Protein AF-A0A809YP85-F1 (afdb_monomer)

Organism: NCBI:txid1355477

Foldseek 3Di:
DQPWAAQPVGDTARDPDPPDRHRDPVSVVVPDDDDPPPPPPPPPQDPLPVVVLVLLVVDWWFADPVGFTDRVPRTHGPSSLVVCVVVVQWDDDPRTIHGPPVPDD

Sequence (105 aa):
MANLRACGCGAAFLPHRRSQKFCSRRCAALARPPRPSRPRCRRAEGQPNPFVLRLLDIQPLERRARGGWRFGTRRISDGVADRLIASGRAEIRGSKLHSRQTEAT

Solvent-accessible surface area (backbone atoms only — not comparable to full-atom values): 6639 Å² total; per-residue (Å²): 133,84,76,63,41,74,21,99,85,75,48,75,32,77,64,93,45,97,85,58,67,48,82,41,74,64,56,48,54,70,68,47,72,77,73,77,79,65,69,81,68,69,71,75,76,68,75,81,54,68,65,60,57,59,43,27,75,75,47,58,29,38,60,43,97,87,60,42,36,22,54,90,90,46,80,39,57,53,74,58,54,52,47,34,40,74,70,62,47,27,45,77,58,89,66,30,36,34,48,57,66,87,80,67,132

pLDDT: mean 77.39, std 13.43, range [36.38, 91.62]

Radius of gyration: 28.92 Å; Cα contacts (8 Å, |Δi|>4): 117; chains: 1; bounding box: 50×23×85 Å

Mean predicted aligned error: 15.14 Å

Secondary structure (DSSP, 8-state):
----EE-TTS-EE--SSTT---SSHHHHHHTSPPPP-------------HHHHHHHHHSPEEEPTTSSEEETTEEE-HHHHHHHHHTTSEEEETTEEEES-----

Structure (mmCIF, N/CA/C/O backbone):
data_AF-A0A809YP85-F1
#
_entry.id   AF-A0A809YP85-F1
#
loop_
_atom_site.group_PDB
_atom_site.id
_atom_site.type_symbol
_atom_site.label_atom_id
_atom_site.label_alt_id
_atom_site.label_comp_id
_atom_site.label_asym_id
_atom_site.label_entity_id
_atom_site.label_seq_id
_atom_site.pdbx_PDB_ins_code
_atom_site.Cartn_x
_atom_site.Cartn_y
_atom_site.Cartn_z
_atom_site.occupancy
_atom_site.B_iso_or_equiv
_atom_site.auth_seq_id
_atom_site.auth_comp_id
_atom_site.auth_asym_id
_atom_site.auth_atom_id
_atom_site.pdbx_PDB_model_num
ATOM 1 N N . MET A 1 1 ? 30.496 11.918 -51.883 1.00 64.44 1 MET A N 1
ATOM 2 C CA . MET A 1 1 ? 30.435 10.597 -51.216 1.00 64.44 1 MET A CA 1
ATOM 3 C C . MET A 1 1 ? 29.143 10.530 -50.417 1.00 64.44 1 MET A C 1
ATOM 5 O O . MET A 1 1 ? 28.896 11.421 -49.613 1.00 64.44 1 MET A O 1
ATOM 9 N N . ALA A 1 2 ? 28.271 9.563 -50.696 1.00 71.38 2 ALA A N 1
ATOM 10 C CA . ALA A 1 2 ? 27.000 9.433 -49.988 1.00 71.38 2 ALA A CA 1
ATOM 11 C C . ALA A 1 2 ? 27.237 8.868 -48.575 1.00 71.38 2 ALA A C 1
ATOM 13 O O . ALA A 1 2 ? 27.834 7.804 -48.430 1.00 71.38 2 ALA A O 1
ATOM 14 N N . ASN A 1 3 ? 26.778 9.572 -47.534 1.00 82.94 3 ASN A N 1
ATOM 15 C CA . ASN A 1 3 ? 26.933 9.152 -46.135 1.00 82.94 3 ASN A CA 1
ATOM 16 C C . ASN A 1 3 ? 25.894 8.084 -45.768 1.00 82.94 3 ASN A C 1
ATOM 18 O O . ASN A 1 3 ? 24.895 8.367 -45.100 1.00 82.94 3 ASN A O 1
ATOM 22 N N . LEU A 1 4 ? 26.119 6.858 -46.237 1.00 85.38 4 LEU A N 1
ATOM 23 C CA . LEU A 1 4 ? 25.304 5.703 -45.879 1.00 85.38 4 LEU A CA 1
ATOM 24 C C . LEU A 1 4 ? 25.566 5.289 -44.425 1.00 85.38 4 LEU A C 1
ATOM 26 O O . LEU A 1 4 ? 26.698 5.312 -43.947 1.00 85.38 4 LEU A O 1
ATOM 30 N N . ARG A 1 5 ? 24.506 4.896 -43.713 1.00 85.56 5 ARG A N 1
ATOM 31 C CA . ARG A 1 5 ? 24.576 4.333 -42.359 1.00 85.56 5 ARG A CA 1
ATOM 32 C C . ARG A 1 5 ? 24.125 2.885 -42.354 1.00 85.56 5 ARG A C 1
ATOM 34 O O . ARG A 1 5 ? 23.162 2.540 -43.030 1.00 85.56 5 ARG A O 1
ATOM 41 N N . ALA A 1 6 ? 24.769 2.068 -41.530 1.00 89.50 6 ALA A N 1
ATOM 42 C CA . ALA A 1 6 ? 24.316 0.711 -41.268 1.00 89.50 6 ALA A CA 1
ATOM 43 C C . ALA A 1 6 ? 23.153 0.717 -40.267 1.00 89.50 6 ALA A C 1
ATOM 45 O O . ALA A 1 6 ? 23.189 1.404 -39.243 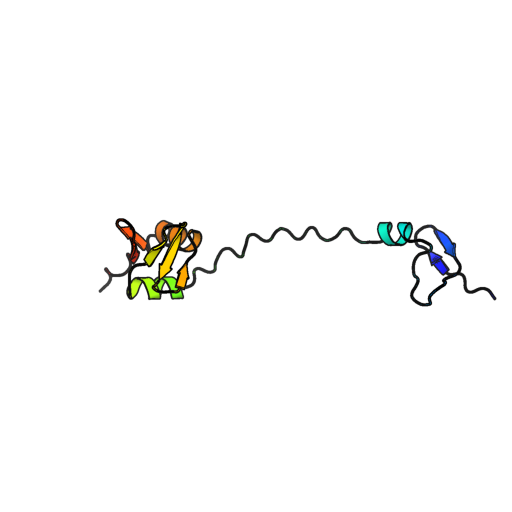1.00 89.50 6 ALA A O 1
ATOM 46 N N . CYS A 1 7 ? 22.114 -0.058 -40.558 1.00 89.75 7 CYS A N 1
ATOM 47 C CA . CYS A 1 7 ? 21.071 -0.402 -39.603 1.00 89.75 7 CYS A CA 1
ATOM 48 C C . CYS A 1 7 ? 21.334 -1.806 -39.041 1.00 89.75 7 CYS A C 1
ATOM 50 O O . CYS A 1 7 ? 21.845 -2.666 -39.750 1.00 89.75 7 CYS A O 1
ATOM 52 N N . GLY A 1 8 ? 20.915 -2.080 -37.800 1.00 83.06 8 GLY A N 1
ATOM 53 C CA . GLY A 1 8 ? 21.049 -3.406 -37.175 1.00 83.06 8 GLY A CA 1
ATOM 54 C C . GLY A 1 8 ? 20.313 -4.553 -37.889 1.00 83.06 8 GLY A C 1
ATOM 55 O O . GLY A 1 8 ? 20.440 -5.694 -37.474 1.00 83.06 8 GLY A O 1
ATOM 56 N N . CYS A 1 9 ? 19.555 -4.272 -38.955 1.00 84.00 9 CYS A N 1
ATOM 57 C CA . CYS A 1 9 ? 18.993 -5.281 -39.856 1.00 84.00 9 CYS A CA 1
ATOM 58 C C . CYS A 1 9 ? 19.920 -5.672 -41.026 1.00 84.00 9 CYS A C 1
ATOM 60 O O . CYS A 1 9 ? 19.504 -6.454 -41.872 1.00 84.00 9 CYS A O 1
ATOM 62 N N . GLY A 1 10 ? 21.129 -5.105 -41.119 1.00 86.06 10 GLY A N 1
ATOM 63 C CA . GLY A 1 10 ? 22.098 -5.365 -42.194 1.00 86.06 10 GLY A CA 1
ATOM 64 C C . GLY A 1 10 ? 22.002 -4.416 -43.396 1.00 86.06 10 GLY A C 1
ATOM 65 O O . GLY A 1 10 ? 22.900 -4.393 -44.231 1.00 86.06 10 GLY A O 1
ATOM 66 N N . ALA A 1 11 ? 20.958 -3.587 -43.481 1.00 88.38 11 ALA A N 1
ATOM 67 C CA . ALA A 1 11 ? 20.804 -2.628 -44.574 1.00 88.38 11 ALA A CA 1
ATOM 68 C C . ALA A 1 11 ? 21.684 -1.378 -44.391 1.00 88.38 11 ALA A C 1
ATOM 70 O O . ALA A 1 11 ? 21.721 -0.788 -43.304 1.00 88.38 11 ALA A O 1
ATOM 71 N N . ALA A 1 12 ? 22.301 -0.917 -45.482 1.00 90.94 12 ALA A N 1
ATOM 72 C CA . ALA A 1 12 ? 22.853 0.430 -45.594 1.00 90.94 12 ALA A CA 1
ATOM 73 C C . ALA A 1 12 ? 21.754 1.397 -46.069 1.00 90.94 12 ALA A C 1
ATOM 75 O O . ALA A 1 12 ? 21.057 1.114 -47.040 1.00 90.94 12 ALA A O 1
ATOM 76 N N . PHE A 1 13 ? 21.568 2.527 -45.386 1.00 90.38 13 PHE A N 1
ATOM 77 C CA . PHE A 1 13 ? 20.511 3.491 -45.707 1.00 90.38 13 PHE A CA 1
ATOM 78 C C . PHE A 1 13 ? 21.009 4.937 -45.658 1.00 90.38 13 PHE A C 1
ATOM 80 O O . PHE A 1 13 ? 21.947 5.261 -44.928 1.00 90.38 13 PHE A O 1
ATOM 87 N N . LEU A 1 14 ? 20.350 5.820 -46.412 1.00 90.56 14 LEU A N 1
ATOM 88 C CA . LEU A 1 14 ? 20.581 7.264 -46.361 1.00 90.56 14 LEU A CA 1
ATOM 89 C C . LEU A 1 14 ? 19.755 7.883 -45.222 1.00 90.56 14 LEU A C 1
ATOM 91 O O . LEU A 1 14 ? 18.525 7.826 -45.265 1.00 90.56 14 LEU A O 1
ATOM 95 N N . PRO A 1 15 ? 20.383 8.45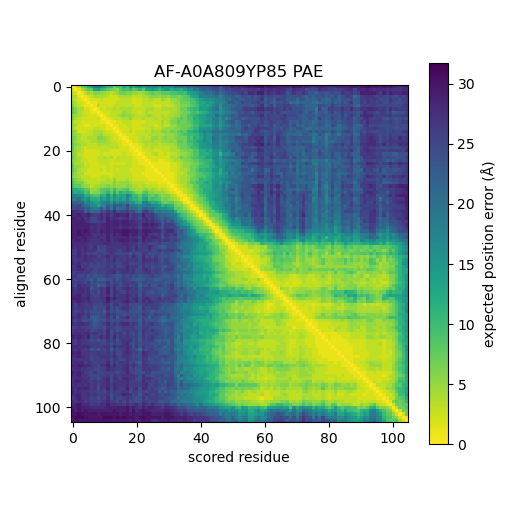8 -44.183 1.00 84.94 15 PRO A N 1
ATOM 96 C CA . PRO A 1 15 ? 19.645 9.075 -43.092 1.00 84.94 15 PRO A CA 1
ATOM 97 C C . PRO A 1 15 ? 19.058 10.428 -43.514 1.00 84.94 15 PRO A C 1
ATOM 99 O O . PRO A 1 15 ? 19.780 11.310 -43.970 1.00 84.94 15 PRO A O 1
ATOM 102 N N . HIS A 1 16 ? 17.766 10.641 -43.260 1.00 87.50 16 HIS A N 1
ATOM 103 C CA . HIS A 1 16 ? 17.129 11.955 -43.440 1.00 87.50 16 HIS A CA 1
ATOM 104 C C . HIS A 1 16 ? 17.369 12.894 -42.247 1.00 87.50 16 HIS A C 1
ATOM 106 O O . HIS A 1 16 ? 17.193 14.104 -42.353 1.00 87.50 16 HIS A O 1
ATOM 112 N N . ARG A 1 17 ? 17.757 12.350 -41.084 1.00 84.19 17 ARG A N 1
ATOM 113 C CA . ARG A 1 17 ? 18.127 13.119 -39.882 1.00 84.19 17 ARG A CA 1
ATOM 114 C C . ARG A 1 17 ? 19.442 12.609 -39.307 1.00 84.19 17 ARG A C 1
ATOM 116 O O . ARG A 1 17 ? 19.651 11.402 -39.217 1.00 84.19 17 ARG A O 1
ATOM 123 N N . ARG A 1 18 ? 20.285 13.511 -38.794 1.00 83.12 18 ARG A N 1
ATOM 124 C CA . ARG A 1 18 ? 21.584 13.162 -38.176 1.00 83.12 18 ARG A CA 1
ATOM 125 C C . ARG A 1 18 ? 21.454 12.191 -36.991 1.00 83.12 18 ARG A C 1
ATOM 127 O O . ARG A 1 18 ? 22.357 11.393 -36.745 1.00 83.12 18 ARG A O 1
ATOM 134 N N . SER A 1 19 ? 20.326 12.224 -36.280 1.00 85.75 19 SER A N 1
ATOM 135 C CA . SER A 1 19 ? 20.011 11.331 -35.156 1.00 85.75 19 SER A CA 1
ATOM 136 C C . SER A 1 19 ? 19.398 9.987 -35.570 1.00 85.75 19 SER A C 1
ATOM 138 O O . SER A 1 19 ? 19.164 9.137 -34.711 1.00 85.75 19 SER A O 1
ATOM 140 N N . GLN A 1 20 ? 19.135 9.761 -36.862 1.00 86.12 20 GLN A N 1
ATOM 141 C CA . GLN A 1 20 ? 18.517 8.527 -37.336 1.00 86.12 20 GLN A CA 1
ATOM 142 C C . GLN A 1 20 ? 19.505 7.357 -37.229 1.00 86.12 20 GLN A C 1
ATOM 144 O O . GLN A 1 20 ? 20.551 7.344 -37.881 1.00 86.12 20 GLN A O 1
ATOM 149 N N . LYS A 1 21 ? 19.157 6.380 -36.385 1.00 88.06 21 LYS A N 1
ATOM 150 C CA . LYS A 1 21 ? 19.938 5.151 -36.150 1.00 88.06 21 LYS A CA 1
ATOM 151 C C . LYS A 1 21 ? 19.401 3.934 -36.910 1.00 88.06 21 LYS A C 1
ATOM 153 O O . LYS A 1 21 ? 20.101 2.940 -37.049 1.00 88.06 21 LYS A O 1
ATOM 158 N N . PHE A 1 22 ? 18.160 4.003 -37.390 1.00 91.62 22 PHE A N 1
ATOM 159 C CA . PHE A 1 22 ? 17.472 2.877 -38.017 1.00 91.62 22 PHE A CA 1
ATOM 160 C C . PHE A 1 22 ? 16.910 3.270 -39.381 1.00 91.62 22 PHE A C 1
ATOM 162 O O . PHE A 1 22 ? 16.389 4.378 -39.538 1.00 91.62 22 PHE A O 1
ATOM 169 N N . CYS A 1 23 ? 16.967 2.341 -40.337 1.00 90.94 23 CYS A N 1
ATOM 170 C CA . CYS A 1 23 ? 16.461 2.556 -41.692 1.00 90.94 23 CYS A CA 1
ATOM 171 C C . CYS A 1 23 ? 14.932 2.708 -41.733 1.00 90.94 23 CYS A C 1
ATOM 173 O O . CYS A 1 23 ? 14.405 3.397 -42.598 1.00 90.94 23 CYS A O 1
ATOM 175 N N . SER A 1 24 ? 14.208 2.117 -40.775 1.00 87.94 24 SER A N 1
ATOM 176 C CA . SER A 1 24 ? 12.744 2.147 -40.719 1.00 87.94 24 SER A CA 1
ATOM 177 C C . SER A 1 24 ? 12.207 2.192 -39.285 1.00 87.94 24 SER A C 1
ATOM 179 O O . SER A 1 24 ? 12.894 1.839 -38.320 1.00 87.94 24 SER A O 1
ATOM 181 N N . ARG A 1 25 ? 10.925 2.565 -39.141 1.00 87.12 25 ARG A N 1
ATOM 182 C CA . ARG A 1 25 ? 10.198 2.477 -37.860 1.00 87.12 25 ARG A CA 1
ATOM 183 C C . ARG 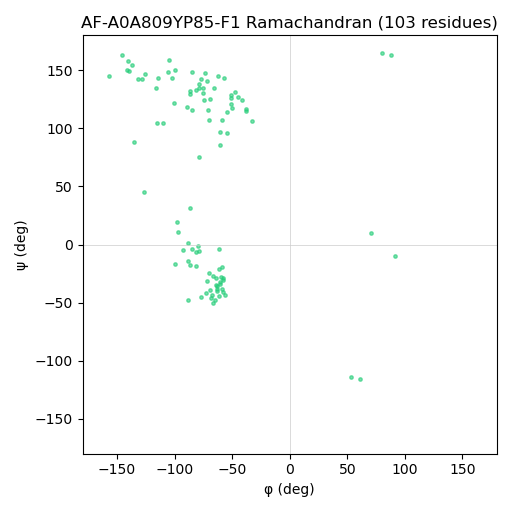A 1 25 ? 10.125 1.041 -37.331 1.00 87.12 25 ARG A C 1
ATOM 185 O O . ARG A 1 25 ? 10.149 0.849 -36.120 1.00 87.12 25 ARG A O 1
ATOM 192 N N . ARG A 1 26 ? 10.071 0.043 -38.221 1.00 88.94 26 ARG A N 1
ATOM 193 C CA . ARG A 1 26 ? 10.020 -1.379 -37.853 1.00 88.94 26 ARG A CA 1
ATOM 194 C C . ARG A 1 26 ? 11.340 -1.839 -37.238 1.00 88.94 26 ARG A C 1
ATOM 196 O O . ARG A 1 26 ? 11.324 -2.427 -36.165 1.00 88.94 26 ARG A O 1
ATOM 203 N N . CYS A 1 27 ? 12.474 -1.484 -37.842 1.00 89.12 27 CYS A N 1
ATOM 204 C CA . CYS A 1 27 ? 13.794 -1.766 -37.268 1.00 89.12 27 CYS A CA 1
ATOM 205 C C . CYS A 1 27 ? 14.000 -1.038 -35.934 1.00 89.12 27 CYS A C 1
ATOM 207 O O . CYS A 1 27 ? 14.529 -1.621 -34.994 1.00 89.12 27 CYS A O 1
ATOM 209 N N . ALA A 1 28 ? 13.511 0.201 -35.816 1.00 88.19 28 ALA A N 1
ATOM 210 C CA . ALA A 1 28 ? 13.525 0.917 -34.545 1.00 88.19 28 ALA A CA 1
ATOM 211 C C . ALA A 1 28 ? 12.674 0.223 -33.468 1.00 88.19 28 ALA A C 1
ATOM 213 O O . ALA A 1 28 ? 13.044 0.264 -32.303 1.00 88.19 28 ALA A O 1
ATOM 214 N N . ALA A 1 29 ? 11.547 -0.398 -33.835 1.00 87.00 29 ALA A N 1
ATOM 215 C CA . ALA A 1 29 ? 10.695 -1.137 -32.906 1.00 87.00 29 ALA A CA 1
ATOM 216 C C . ALA A 1 29 ? 11.317 -2.471 -32.475 1.00 87.00 29 ALA A C 1
ATOM 218 O O . ALA A 1 29 ? 11.278 -2.780 -31.291 1.00 87.00 29 ALA A O 1
ATOM 219 N N . LEU A 1 30 ? 11.928 -3.216 -33.402 1.00 86.75 30 LEU A N 1
ATOM 220 C CA . LEU A 1 30 ? 12.637 -4.466 -33.097 1.00 86.75 30 LEU A CA 1
ATOM 221 C C . LEU A 1 30 ? 13.856 -4.236 -32.199 1.00 86.75 30 LEU A C 1
ATOM 223 O O . LEU A 1 30 ? 14.150 -5.051 -31.336 1.00 86.75 30 LEU A O 1
ATOM 227 N N . ALA A 1 31 ? 14.537 -3.103 -32.370 1.00 85.25 31 ALA A N 1
ATOM 228 C CA . ALA A 1 31 ? 15.655 -2.713 -31.521 1.00 85.25 31 ALA A CA 1
ATOM 229 C C . ALA A 1 31 ? 15.225 -2.132 -30.163 1.00 85.25 31 ALA A C 1
ATOM 231 O O . ALA A 1 31 ? 16.088 -1.821 -29.340 1.00 85.25 31 ALA A O 1
ATOM 232 N N . ARG A 1 32 ? 13.920 -1.928 -29.907 1.00 81.06 32 ARG A N 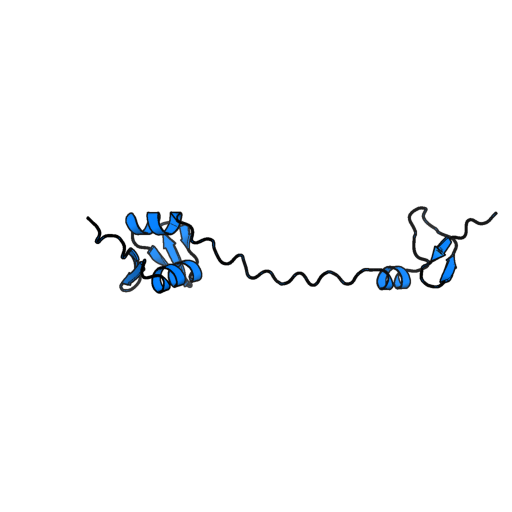1
ATOM 233 C CA . ARG A 1 32 ? 13.480 -1.503 -28.574 1.00 81.06 32 ARG A CA 1
ATOM 234 C C . ARG A 1 32 ? 13.707 -2.670 -27.619 1.00 81.06 32 ARG A C 1
ATOM 236 O O . ARG A 1 32 ? 13.157 -3.742 -27.868 1.00 81.06 32 ARG A O 1
ATOM 243 N N . PRO A 1 33 ? 14.442 -2.469 -26.513 1.00 77.38 33 PRO A N 1
ATOM 244 C CA . PRO A 1 33 ? 14.485 -3.485 -25.479 1.00 77.38 33 PRO A CA 1
ATOM 245 C C . PRO A 1 33 ? 13.045 -3.762 -25.024 1.00 77.38 33 PRO A C 1
ATOM 247 O O . PRO A 1 33 ? 12.239 -2.815 -24.970 1.00 77.38 33 PRO A O 1
ATOM 250 N N . PRO A 1 34 ? 12.694 -5.024 -24.704 1.00 74.75 34 PRO A N 1
ATOM 251 C CA . PRO A 1 34 ? 11.436 -5.289 -24.030 1.00 74.75 34 PRO A CA 1
ATOM 252 C C . PRO A 1 34 ? 11.396 -4.357 -22.827 1.00 74.75 34 PRO A C 1
ATOM 254 O O . PRO A 1 34 ? 12.377 -4.250 -22.083 1.00 74.75 34 PRO A O 1
ATOM 257 N N . ARG A 1 35 ? 10.299 -3.601 -22.682 1.00 66.62 35 ARG A N 1
ATOM 258 C CA . ARG A 1 35 ? 10.126 -2.787 -21.479 1.00 66.62 35 ARG A CA 1
ATOM 259 C C . ARG A 1 35 ? 10.361 -3.745 -20.323 1.00 66.62 35 ARG A C 1
ATOM 261 O O . ARG A 1 35 ? 9.702 -4.789 -20.335 1.00 66.62 35 ARG A O 1
ATOM 268 N N . PRO A 1 36 ? 11.277 -3.442 -19.383 1.00 65.19 36 PRO A N 1
ATOM 269 C CA . PRO A 1 36 ? 11.395 -4.274 -18.209 1.00 65.19 36 PRO A CA 1
ATOM 270 C C . PRO A 1 36 ? 9.977 -4.380 -17.680 1.00 65.19 36 PRO A C 1
ATOM 272 O O . PRO A 1 36 ? 9.311 -3.355 -17.472 1.00 65.19 36 PRO A O 1
ATOM 275 N N . SER A 1 37 ? 9.480 -5.611 -17.601 1.00 58.94 37 SER A N 1
ATOM 276 C CA . SER A 1 37 ? 8.271 -5.927 -16.874 1.00 58.94 37 SER A CA 1
ATOM 277 C C . SER A 1 37 ? 8.598 -5.513 -15.459 1.00 58.94 37 SER A C 1
ATOM 279 O O . SER A 1 37 ? 9.130 -6.299 -14.680 1.00 58.94 37 SER A O 1
ATOM 281 N N . ARG A 1 38 ? 8.392 -4.223 -15.158 1.00 60.22 38 ARG A N 1
ATOM 282 C CA . ARG A 1 38 ? 8.392 -3.738 -13.796 1.00 60.22 38 ARG A CA 1
ATOM 283 C C . ARG A 1 38 ? 7.449 -4.720 -13.127 1.00 60.22 38 ARG A C 1
ATOM 285 O O . ARG A 1 38 ? 6.293 -4.787 -13.574 1.00 60.22 38 ARG A O 1
ATOM 292 N N . PRO A 1 39 ? 7.901 -5.512 -12.138 1.00 53.59 39 PRO A N 1
ATOM 293 C CA . PRO A 1 39 ? 6.925 -6.141 -11.281 1.00 53.59 39 PRO A CA 1
ATOM 294 C C . PRO A 1 39 ? 5.989 -4.998 -10.905 1.00 53.59 39 PRO A C 1
ATOM 296 O O . PRO A 1 39 ? 6.454 -3.887 -10.618 1.00 53.59 39 PRO A O 1
ATOM 299 N N . ARG A 1 40 ? 4.672 -5.195 -11.032 1.00 52.12 40 ARG A N 1
ATOM 300 C CA . ARG A 1 40 ? 3.751 -4.335 -10.294 1.00 52.12 40 ARG A CA 1
ATOM 301 C C . ARG A 1 40 ? 4.244 -4.480 -8.871 1.00 52.12 40 ARG A C 1
ATOM 303 O O . ARG A 1 40 ? 3.970 -5.506 -8.255 1.00 52.12 40 ARG A O 1
ATOM 310 N N . CYS A 1 41 ? 5.081 -3.550 -8.417 1.00 44.94 41 CYS A N 1
ATOM 311 C CA . CYS A 1 41 ? 5.577 -3.571 -7.068 1.00 44.94 41 CYS A CA 1
ATOM 312 C C . CYS A 1 41 ? 4.297 -3.612 -6.260 1.00 44.94 41 CYS A C 1
ATOM 314 O O . CYS A 1 41 ? 3.47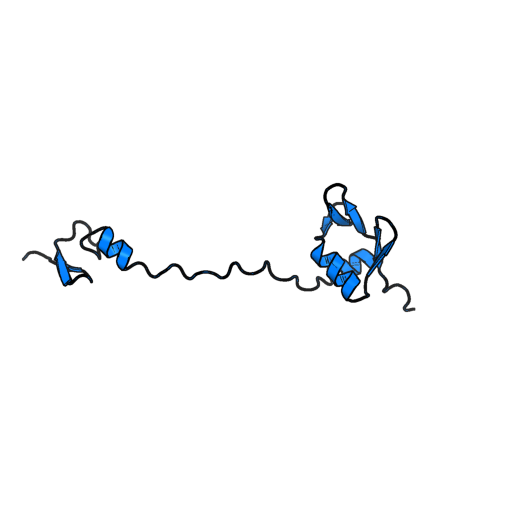4 -2.693 -6.364 1.00 44.94 41 CYS A O 1
ATOM 316 N N . ARG A 1 42 ? 4.085 -4.733 -5.556 1.00 48.69 42 ARG A N 1
ATOM 317 C CA . ARG A 1 42 ? 3.183 -4.785 -4.416 1.00 48.69 42 ARG A CA 1
ATOM 318 C C . ARG A 1 42 ? 3.395 -3.454 -3.722 1.00 48.69 42 ARG A C 1
ATOM 320 O O . ARG A 1 42 ? 4.533 -3.154 -3.359 1.00 48.69 42 ARG A O 1
ATOM 327 N N . ARG A 1 43 ? 2.354 -2.610 -3.705 1.00 48.84 43 ARG A N 1
ATOM 328 C CA . ARG A 1 43 ? 2.357 -1.336 -2.979 1.00 48.84 43 ARG A CA 1
ATOM 329 C C . ARG A 1 43 ? 3.108 -1.594 -1.692 1.00 48.84 43 ARG A C 1
ATOM 331 O O . ARG A 1 43 ? 2.662 -2.477 -0.964 1.00 48.84 43 ARG A O 1
ATOM 338 N N . ALA A 1 44 ? 4.240 -0.903 -1.534 1.00 46.03 44 ALA A N 1
ATOM 339 C CA . ALA A 1 44 ? 5.192 -1.083 -0.453 1.00 46.03 44 ALA A CA 1
ATOM 340 C C . ALA A 1 44 ? 4.432 -1.499 0.798 1.00 46.03 44 ALA A C 1
ATOM 342 O O . ALA A 1 44 ? 3.618 -0.745 1.339 1.00 46.03 44 ALA A O 1
ATOM 343 N N . GLU A 1 45 ? 4.591 -2.777 1.110 1.00 48.47 45 GLU A N 1
ATOM 344 C CA . GLU A 1 45 ? 3.938 -3.441 2.204 1.00 48.47 45 GLU A CA 1
ATOM 345 C C . GLU A 1 45 ? 4.372 -2.659 3.436 1.00 48.47 45 GLU A C 1
ATOM 347 O O . GLU A 1 45 ? 5.551 -2.639 3.767 1.00 48.47 45 GLU A O 1
ATOM 352 N N . GLY A 1 46 ? 3.433 -1.882 3.989 1.00 51.06 46 GLY A N 1
ATOM 353 C CA . GLY A 1 46 ? 3.741 -0.756 4.859 1.00 51.06 46 GLY A CA 1
ATOM 354 C C . GLY A 1 46 ? 4.809 -1.091 5.886 1.00 51.06 46 GLY A C 1
ATOM 355 O O . GLY A 1 46 ? 4.662 -2.044 6.646 1.00 51.06 46 GLY A O 1
ATOM 356 N N . GLN A 1 47 ? 5.858 -0.278 5.935 1.00 52.69 47 GLN A N 1
ATOM 357 C CA . GLN A 1 47 ? 6.574 -0.079 7.187 1.00 52.69 47 GLN A CA 1
ATOM 358 C C . GLN A 1 47 ? 5.509 0.042 8.292 1.00 52.69 47 GLN A C 1
ATOM 360 O O . GLN A 1 47 ? 4.572 0.832 8.104 1.00 52.69 47 GLN A O 1
ATOM 365 N N . PRO A 1 48 ? 5.554 -0.776 9.362 1.00 53.34 48 PRO A N 1
ATOM 366 C CA . PRO A 1 48 ? 4.627 -0.645 10.473 1.00 53.34 48 PRO A CA 1
ATOM 367 C C . PRO A 1 48 ? 4.845 0.749 11.037 1.00 53.34 48 PRO A C 1
ATOM 369 O O . PRO A 1 48 ? 5.820 0.996 11.733 1.00 53.34 48 PRO A O 1
ATOM 372 N N . ASN A 1 49 ? 4.001 1.689 10.615 1.00 62.25 49 ASN A N 1
ATOM 373 C CA . ASN A 1 49 ? 4.237 3.094 10.863 1.00 62.25 49 ASN A CA 1
ATOM 374 C C . ASN A 1 49 ? 4.027 3.295 12.367 1.00 62.25 49 ASN A C 1
ATOM 376 O O . ASN A 1 49 ? 2.875 3.219 12.811 1.00 62.25 49 ASN A O 1
ATOM 380 N N . PRO A 1 50 ? 5.094 3.513 13.162 1.00 66.12 50 PRO A N 1
ATOM 381 C CA . PRO A 1 50 ? 4.986 3.603 14.619 1.00 66.12 50 PRO A CA 1
ATOM 382 C C . PRO A 1 50 ? 4.041 4.736 15.035 1.00 66.12 50 PRO A C 1
ATOM 384 O O . PRO A 1 50 ? 3.485 4.734 16.128 1.00 66.12 50 PRO A O 1
ATOM 387 N N . PHE A 1 51 ? 3.795 5.672 14.117 1.00 71.38 51 PHE A N 1
ATOM 388 C CA . PHE A 1 51 ? 2.813 6.725 14.259 1.00 71.38 51 PHE A CA 1
ATOM 389 C C . PHE A 1 51 ? 1.379 6.214 14.480 1.00 71.38 51 PHE A C 1
ATOM 391 O O . PHE A 1 51 ? 0.656 6.803 15.269 1.00 71.38 51 PHE A O 1
ATOM 398 N N . VAL A 1 52 ? 0.942 5.132 13.822 1.00 71.25 52 VAL A N 1
ATOM 399 C CA . VAL A 1 52 ? -0.452 4.651 13.948 1.00 71.25 52 VAL A CA 1
ATOM 400 C C . VAL A 1 52 ? -0.715 4.010 15.310 1.00 71.25 52 VAL A C 1
ATOM 402 O O . VAL A 1 52 ? -1.814 4.145 15.835 1.00 71.25 52 VAL A O 1
ATOM 405 N N . LEU A 1 53 ? 0.296 3.377 15.908 1.00 70.94 53 LEU A N 1
ATOM 406 C CA . LEU A 1 53 ? 0.211 2.881 17.284 1.00 70.94 53 LEU A CA 1
ATOM 407 C C . LEU A 1 53 ? 0.069 4.038 18.272 1.00 70.94 53 LEU A C 1
ATOM 409 O O . LEU A 1 53 ? -0.884 4.059 19.038 1.00 70.94 53 LEU A O 1
ATOM 413 N N . ARG A 1 54 ? 0.911 5.073 18.142 1.00 77.31 54 ARG A N 1
ATOM 414 C CA . ARG A 1 54 ? 0.800 6.284 18.972 1.00 77.31 54 ARG A CA 1
ATOM 415 C C . ARG A 1 54 ? -0.557 6.979 18.844 1.00 77.31 54 ARG A C 1
ATOM 417 O O . ARG A 1 54 ? -1.007 7.612 19.786 1.00 77.31 54 ARG A O 1
ATOM 424 N N . LEU A 1 55 ? -1.207 6.889 17.681 1.00 78.25 55 LEU A N 1
ATOM 425 C CA . LEU A 1 55 ? -2.570 7.395 17.515 1.00 78.25 55 LEU A CA 1
ATOM 426 C C . LEU A 1 55 ? -3.583 6.575 18.321 1.00 78.25 55 LEU A C 1
ATOM 428 O O . LEU A 1 55 ? -4.448 7.161 18.961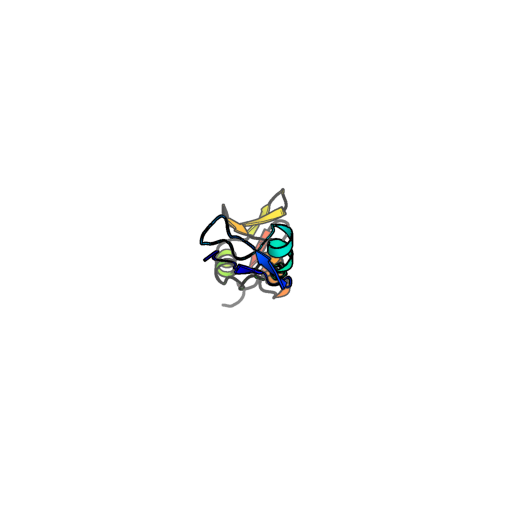 1.00 78.25 55 LEU A O 1
ATOM 432 N N . LEU A 1 56 ? -3.471 5.245 18.309 1.00 78.38 56 LEU A N 1
ATOM 433 C CA . LEU A 1 56 ? -4.362 4.359 19.063 1.00 78.38 56 LEU A CA 1
ATOM 434 C C . LEU A 1 56 ? -4.251 4.549 20.580 1.00 78.38 56 LEU A C 1
ATOM 436 O O . LEU A 1 56 ? -5.249 4.353 21.270 1.00 78.38 56 LEU A O 1
ATOM 440 N N . ASP A 1 57 ? -3.083 4.959 21.076 1.00 78.38 57 ASP A N 1
ATOM 441 C CA . ASP A 1 57 ? -2.888 5.300 22.491 1.00 78.38 57 ASP A CA 1
ATOM 442 C C . ASP A 1 57 ? -3.617 6.596 22.886 1.00 78.38 57 ASP A C 1
ATOM 444 O O . ASP A 1 57 ? -3.968 6.784 24.046 1.00 78.38 57 ASP A O 1
ATOM 448 N N . ILE A 1 58 ? -3.880 7.487 21.922 1.00 80.00 58 ILE A N 1
ATOM 449 C CA . ILE A 1 58 ? -4.603 8.747 22.150 1.00 80.00 58 ILE A CA 1
ATOM 450 C C . ILE A 1 58 ? -6.114 8.537 22.005 1.00 80.00 58 ILE A C 1
ATOM 452 O O . ILE A 1 58 ? -6.891 9.010 22.832 1.00 80.00 58 ILE A O 1
ATOM 456 N N . GLN A 1 59 ? -6.556 7.869 20.935 1.00 79.62 59 GLN A N 1
ATOM 457 C CA . GLN A 1 59 ? -7.978 7.643 20.667 1.00 79.62 59 GLN A CA 1
ATOM 458 C C . GLN A 1 59 ? -8.193 6.416 19.759 1.00 79.62 59 GLN A C 1
ATOM 460 O O . GLN A 1 59 ? -7.426 6.191 18.818 1.00 79.62 59 GLN A O 1
ATOM 465 N N . PRO A 1 60 ? -9.277 5.643 19.963 1.00 83.50 60 PRO A N 1
ATOM 466 C CA . PRO A 1 60 ? -9.619 4.535 19.077 1.00 83.50 60 PRO A CA 1
ATOM 467 C C . PRO A 1 60 ? -9.909 4.984 17.636 1.00 83.50 60 PRO A C 1
ATOM 469 O O . PRO A 1 60 ? -10.515 6.034 17.401 1.00 83.50 60 PRO A O 1
ATOM 472 N N . LEU A 1 61 ? -9.531 4.152 16.657 1.00 86.81 61 LEU A N 1
ATOM 473 C CA . LEU A 1 61 ? -9.856 4.395 15.247 1.00 86.81 61 LEU A CA 1
ATOM 474 C C . LEU A 1 61 ? -11.306 4.045 14.961 1.00 86.81 61 LEU A C 1
ATOM 476 O O . LEU A 1 61 ? -11.813 3.027 15.415 1.00 86.81 61 LEU A O 1
ATOM 480 N N . GLU A 1 62 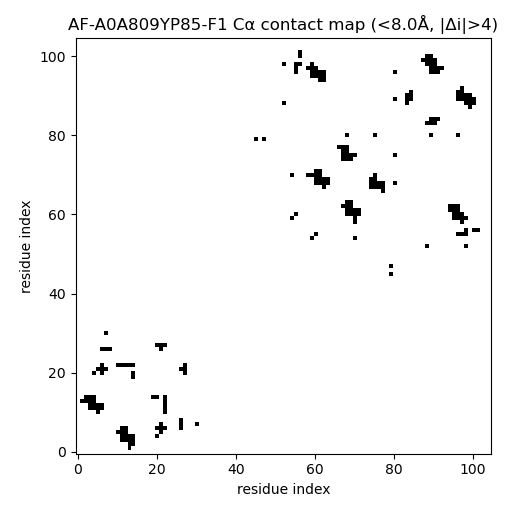? -11.950 4.828 14.111 1.00 88.25 62 GLU A N 1
ATOM 481 C CA . GLU A 1 62 ? -13.330 4.586 13.709 1.00 88.25 62 GLU A CA 1
ATOM 482 C C . GLU A 1 62 ? -13.405 3.952 12.327 1.00 88.25 62 GLU A C 1
ATOM 484 O O . GLU A 1 62 ? -12.660 4.308 11.406 1.00 88.25 62 GLU A O 1
ATOM 489 N N . ARG A 1 63 ? -14.367 3.048 12.147 1.00 86.31 63 ARG A N 1
ATOM 490 C CA . ARG A 1 63 ? -14.655 2.470 10.837 1.00 86.31 63 ARG A CA 1
ATOM 491 C C . ARG A 1 63 ? -15.413 3.469 9.959 1.00 86.31 63 ARG A C 1
ATOM 493 O O . ARG A 1 63 ? -16.346 4.140 10.399 1.00 86.31 63 ARG A O 1
ATOM 500 N N . ARG A 1 64 ? -15.019 3.612 8.690 1.00 83.81 64 ARG A N 1
ATOM 501 C CA . ARG A 1 64 ? -15.764 4.437 7.720 1.00 83.81 64 ARG A CA 1
ATOM 502 C C . ARG A 1 64 ? -16.901 3.629 7.094 1.00 83.81 64 ARG A C 1
ATOM 504 O O . ARG A 1 64 ? -16.742 2.447 6.814 1.00 83.81 64 ARG A O 1
ATOM 511 N N . ALA A 1 65 ? -17.997 4.308 6.749 1.00 75.31 65 ALA A N 1
ATOM 512 C CA . ALA A 1 65 ? -19.146 3.704 6.064 1.00 75.31 65 ALA A CA 1
ATOM 513 C C . ALA A 1 65 ? -18.799 3.081 4.694 1.00 75.31 65 ALA A C 1
ATOM 515 O O . ALA A 1 65 ? -19.434 2.127 4.271 1.00 75.31 65 ALA A O 1
ATOM 516 N N . ARG A 1 66 ? -17.768 3.596 4.006 1.00 74.94 66 ARG A N 1
ATOM 517 C CA . ARG A 1 66 ? -17.281 3.074 2.711 1.00 74.94 66 ARG A CA 1
ATOM 518 C C . ARG A 1 66 ? -16.064 2.141 2.848 1.00 74.94 66 ARG A C 1
ATOM 520 O O . ARG A 1 66 ? -15.322 1.976 1.884 1.00 74.94 66 ARG A O 1
ATOM 527 N N . GLY A 1 67 ? -15.823 1.593 4.042 1.00 77.75 67 GLY A N 1
ATOM 528 C CA . GLY A 1 67 ? -14.628 0.804 4.358 1.00 77.75 67 GLY A CA 1
ATOM 529 C C . GLY A 1 67 ? -13.391 1.660 4.656 1.00 77.75 67 GLY A C 1
ATOM 530 O O . GLY A 1 67 ? -13.351 2.865 4.369 1.00 77.75 67 GLY A O 1
ATOM 531 N N . GLY A 1 68 ? -12.367 1.051 5.253 1.00 83.25 68 GLY A N 1
ATOM 532 C CA . GLY A 1 68 ? -11.228 1.769 5.814 1.00 83.25 68 GLY A CA 1
ATOM 533 C C . GLY A 1 68 ? -11.432 2.205 7.264 1.00 83.25 68 GLY A C 1
ATOM 534 O O . GLY A 1 68 ? -12.557 2.347 7.759 1.00 83.25 68 GLY A O 1
ATOM 535 N N . TRP A 1 69 ? -10.312 2.527 7.903 1.00 87.88 69 TRP A N 1
ATOM 536 C CA . TRP A 1 69 ? -10.249 3.078 9.253 1.00 87.88 69 TRP A CA 1
ATOM 537 C C . TRP A 1 69 ? -9.936 4.573 9.204 1.00 87.88 69 TRP A C 1
ATOM 539 O O . TRP A 1 69 ? -9.414 5.089 8.208 1.00 87.88 69 TRP A O 1
ATOM 549 N N . ARG A 1 70 ? -10.267 5.309 10.262 1.00 87.00 70 ARG A N 1
ATOM 550 C CA . ARG A 1 70 ? -9.874 6.713 10.401 1.00 87.00 70 ARG A CA 1
ATOM 551 C C . ARG A 1 70 ? -9.490 7.063 11.829 1.00 87.00 70 ARG A C 1
ATOM 553 O O . ARG A 1 70 ? -10.056 6.521 12.770 1.00 87.00 70 ARG A O 1
ATOM 560 N N . PHE A 1 71 ? -8.589 8.028 11.950 1.00 83.44 71 PHE A N 1
ATOM 561 C CA . PHE A 1 71 ? -8.311 8.753 13.184 1.00 83.44 71 PHE A CA 1
ATOM 562 C C . PHE A 1 71 ? -8.703 10.214 12.963 1.00 83.44 71 PHE A C 1
ATOM 564 O O . PHE A 1 71 ? -8.024 10.921 12.212 1.00 83.44 71 PHE A O 1
ATOM 571 N N . GLY A 1 72 ? -9.829 10.655 13.526 1.00 81.12 72 GLY A N 1
ATOM 572 C CA . GLY A 1 72 ? -10.399 11.967 13.207 1.00 81.12 72 GLY A CA 1
ATOM 573 C C . GLY A 1 72 ? -10.590 12.149 11.693 1.00 81.12 72 GLY A C 1
ATOM 574 O O . GLY A 1 72 ? -11.369 11.435 11.055 1.00 81.12 72 GLY A O 1
ATOM 575 N N . THR A 1 73 ? -9.840 13.078 11.095 1.00 79.62 73 THR A N 1
ATOM 576 C CA . THR A 1 73 ? -9.859 13.359 9.647 1.00 79.62 73 THR A CA 1
ATOM 577 C C . THR A 1 73 ? -8.882 12.505 8.830 1.00 79.62 73 THR A C 1
ATOM 579 O O . THR A 1 73 ? -9.008 12.431 7.604 1.00 79.62 73 THR A O 1
ATOM 582 N N . ARG A 1 74 ? -7.919 11.826 9.468 1.00 81.06 74 ARG A N 1
ATOM 583 C CA . ARG A 1 74 ? -6.905 11.015 8.778 1.00 81.06 74 ARG A CA 1
ATOM 584 C C . ARG A 1 74 ? -7.440 9.641 8.412 1.00 81.06 74 ARG A C 1
ATOM 586 O O . ARG A 1 74 ? -7.996 8.933 9.244 1.00 81.06 74 ARG A O 1
ATOM 593 N N . ARG A 1 75 ? -7.200 9.229 7.166 1.00 83.69 75 ARG A N 1
ATOM 594 C CA . ARG A 1 75 ? -7.545 7.894 6.669 1.00 83.69 75 ARG A CA 1
ATOM 595 C C . ARG A 1 75 ? -6.426 6.900 6.967 1.00 83.69 75 ARG A C 1
ATOM 597 O O . ARG A 1 75 ? -5.271 7.156 6.642 1.00 83.69 75 ARG A O 1
ATOM 604 N N . ILE A 1 76 ? -6.801 5.745 7.502 1.00 83.69 76 ILE A N 1
ATOM 605 C CA . ILE A 1 76 ? -5.932 4.595 7.740 1.00 83.69 76 ILE A CA 1
ATOM 606 C C . ILE A 1 76 ? -6.420 3.437 6.867 1.00 83.69 76 ILE A C 1
ATOM 608 O O . ILE A 1 76 ? -7.621 3.206 6.712 1.00 83.69 76 ILE A O 1
ATOM 612 N N . SER A 1 77 ? -5.487 2.759 6.206 1.00 81.69 77 SER A N 1
ATOM 613 C CA . SER A 1 77 ? -5.808 1.624 5.343 1.00 81.69 77 SER A CA 1
ATOM 614 C C . SER A 1 77 ? -6.180 0.393 6.167 1.00 81.69 77 SER A C 1
ATOM 616 O O . SER A 1 77 ? -5.621 0.165 7.238 1.00 81.69 77 SER A O 1
ATOM 618 N N . ASP A 1 78 ? -7.079 -0.432 5.628 1.00 83.69 78 ASP A N 1
ATOM 619 C CA . ASP A 1 78 ? -7.485 -1.695 6.259 1.00 83.69 78 ASP A CA 1
ATOM 620 C C . ASP A 1 78 ? -6.284 -2.604 6.525 1.00 83.69 78 ASP A C 1
ATOM 622 O O . ASP A 1 78 ? -6.094 -3.038 7.650 1.00 83.69 78 ASP A O 1
ATOM 626 N N . GLY A 1 79 ? -5.361 -2.730 5.565 1.00 83.81 79 GLY A N 1
ATOM 627 C CA . GLY A 1 79 ? -4.155 -3.541 5.756 1.00 83.81 79 GLY A CA 1
ATOM 628 C C . GLY A 1 79 ? -3.227 -3.081 6.892 1.00 83.81 79 GLY A C 1
ATOM 629 O O . GLY A 1 79 ? -2.425 -3.879 7.368 1.00 83.81 79 GLY A O 1
ATOM 630 N N . VAL A 1 80 ? -3.303 -1.820 7.340 1.00 81.38 80 VAL A N 1
ATOM 631 C CA . VAL A 1 80 ? -2.582 -1.381 8.549 1.00 81.38 80 VAL A CA 1
ATOM 632 C C . VAL A 1 80 ? -3.313 -1.859 9.798 1.00 81.38 80 VAL A C 1
ATOM 634 O O . VAL A 1 80 ? -2.670 -2.401 10.691 1.00 81.38 80 VAL A O 1
ATOM 637 N N . ALA A 1 81 ? -4.637 -1.711 9.853 1.00 82.50 81 ALA A N 1
ATOM 638 C CA . ALA A 1 81 ? -5.435 -2.219 10.965 1.00 82.50 81 ALA A CA 1
ATOM 639 C C . ALA A 1 81 ? -5.334 -3.747 11.087 1.00 82.50 81 ALA A C 1
ATOM 641 O O . ALA A 1 81 ? -5.075 -4.242 12.179 1.00 82.50 81 ALA A O 1
ATOM 642 N N . ASP A 1 82 ? -5.419 -4.475 9.972 1.00 85.38 82 ASP A N 1
ATOM 643 C CA . ASP A 1 82 ? -5.302 -5.936 9.940 1.00 85.38 82 ASP A CA 1
ATOM 644 C C . ASP A 1 82 ? -3.968 -6.404 10.524 1.00 85.38 82 ASP A C 1
ATOM 646 O O . ASP A 1 82 ? -3.927 -7.354 11.298 1.00 85.38 82 ASP A O 1
ATOM 650 N N . ARG A 1 83 ? -2.865 -5.705 10.228 1.00 82.00 83 ARG A N 1
ATOM 651 C CA . ARG A 1 83 ? -1.561 -6.022 10.828 1.00 82.00 83 ARG A CA 1
ATOM 652 C C . ARG A 1 83 ? -1.499 -5.711 12.308 1.00 82.00 83 ARG A C 1
ATOM 654 O O . ARG A 1 83 ? -0.879 -6.462 13.051 1.00 82.00 83 ARG A O 1
ATOM 661 N N . LEU A 1 84 ? -2.100 -4.610 12.743 1.00 84.12 84 LEU A N 1
ATOM 662 C CA . LEU A 1 84 ? -2.135 -4.260 14.160 1.00 84.12 84 LEU A CA 1
ATOM 663 C C . LEU A 1 84 ? -2.912 -5.309 14.958 1.00 84.12 84 LEU A C 1
ATOM 665 O O . LEU A 1 84 ? -2.436 -5.730 16.010 1.00 84.12 84 LEU A O 1
ATOM 669 N N . ILE A 1 85 ? -4.014 -5.809 14.399 1.00 85.56 85 ILE A N 1
ATOM 670 C CA . ILE A 1 85 ? -4.792 -6.916 14.960 1.00 85.56 85 ILE A CA 1
ATOM 671 C C . ILE A 1 85 ? -3.991 -8.220 14.929 1.00 85.56 85 ILE A C 1
ATOM 673 O O . ILE A 1 85 ? -3.834 -8.862 15.963 1.00 85.56 85 ILE A O 1
ATOM 677 N N . ALA A 1 86 ? -3.412 -8.582 13.780 1.00 85.19 86 ALA A N 1
ATOM 678 C CA . ALA A 1 86 ? -2.617 -9.802 13.630 1.00 85.19 86 ALA A CA 1
ATOM 679 C C . ALA A 1 86 ? -1.385 -9.821 14.551 1.00 85.19 86 ALA A C 1
ATOM 681 O O . ALA A 1 86 ? -1.001 -10.869 15.055 1.00 85.19 86 ALA A O 1
ATOM 682 N N . SER A 1 87 ? -0.780 -8.656 14.803 1.00 80.81 87 SER A N 1
ATOM 683 C CA . SER A 1 87 ? 0.337 -8.498 15.745 1.00 80.81 87 SER A CA 1
ATOM 684 C C . SER A 1 87 ? -0.094 -8.439 17.217 1.00 80.81 87 SER A C 1
ATOM 686 O O . SER A 1 87 ? 0.759 -8.281 18.087 1.00 80.81 87 SER A O 1
ATOM 688 N N . GLY A 1 88 ? -1.399 -8.514 17.505 1.00 83.44 88 GLY A N 1
ATOM 689 C CA . GLY A 1 88 ? -1.957 -8.448 18.856 1.00 83.44 88 GLY A CA 1
ATOM 690 C C . GLY A 1 88 ? -1.870 -7.069 19.512 1.00 83.44 88 GLY A C 1
ATOM 691 O O . GLY A 1 88 ? -2.137 -6.948 20.702 1.00 83.44 88 GLY A O 1
ATOM 692 N N . ARG A 1 89 ? -1.496 -6.024 18.766 1.00 81.31 89 ARG A N 1
ATOM 693 C CA . ARG A 1 89 ? -1.335 -4.658 19.290 1.00 81.31 89 ARG A CA 1
ATOM 694 C C . ARG A 1 89 ? -2.631 -3.857 19.293 1.00 81.31 89 ARG A C 1
ATOM 696 O O . ARG A 1 89 ? -2.708 -2.842 19.977 1.00 81.31 89 ARG A O 1
ATOM 703 N N . ALA A 1 90 ? -3.628 -4.287 18.527 1.00 85.56 90 ALA A N 1
ATOM 704 C CA . ALA A 1 90 ? -4.930 -3.645 18.468 1.00 85.56 90 ALA A CA 1
ATOM 705 C C . ALA A 1 90 ? -6.055 -4.677 18.400 1.00 85.56 90 ALA A C 1
ATOM 707 O O . ALA A 1 90 ? -5.849 -5.805 17.960 1.00 85.56 90 ALA A O 1
ATOM 708 N N . GLU A 1 91 ? -7.255 -4.276 18.790 1.00 87.75 91 GLU A N 1
ATOM 709 C CA . GLU A 1 91 ? -8.447 -5.117 18.722 1.00 87.75 91 GLU A CA 1
ATOM 710 C C . GLU A 1 91 ? -9.665 -4.318 18.264 1.00 87.75 91 GLU A C 1
ATOM 712 O O . GLU A 1 91 ? -9.766 -3.111 18.494 1.00 87.75 91 GLU A O 1
ATOM 717 N N . ILE A 1 92 ? -10.595 -4.985 17.581 1.00 87.31 92 ILE A N 1
ATOM 718 C CA . ILE A 1 92 ? -11.845 -4.361 17.145 1.00 87.31 92 ILE A CA 1
ATOM 719 C C . ILE A 1 92 ? -12.880 -4.531 18.257 1.00 87.31 92 ILE A C 1
ATOM 721 O O . ILE A 1 92 ? -13.286 -5.649 18.562 1.00 87.31 92 ILE A O 1
ATOM 725 N N . ARG A 1 93 ? -13.360 -3.416 18.814 1.00 86.31 93 ARG A N 1
ATOM 726 C CA . ARG A 1 93 ? -14.528 -3.363 19.702 1.00 86.31 93 ARG A CA 1
ATOM 727 C C . ARG A 1 93 ? -15.676 -2.672 18.967 1.00 86.31 93 ARG A C 1
ATOM 729 O O . ARG A 1 93 ? -15.677 -1.456 18.772 1.00 86.31 93 ARG A O 1
ATOM 736 N N . GLY A 1 94 ? -16.650 -3.459 18.509 1.00 84.38 94 GLY A N 1
ATOM 737 C CA . GLY A 1 94 ? -17.778 -2.963 17.716 1.00 84.38 94 GLY A CA 1
ATOM 738 C C . GLY A 1 94 ? -17.321 -2.319 16.402 1.00 84.38 94 GLY A C 1
ATOM 739 O O . GLY A 1 94 ? -16.755 -2.981 15.535 1.00 84.38 94 GLY A O 1
ATOM 740 N N . SER A 1 95 ? -17.562 -1.016 16.244 1.00 82.56 95 SER A N 1
ATOM 741 C CA . SER A 1 95 ? -17.157 -0.242 15.061 1.00 82.56 95 SER A CA 1
ATOM 742 C C . SER A 1 95 ? -15.836 0.522 15.235 1.00 82.56 95 SER A C 1
ATOM 744 O O . SER A 1 95 ? -15.525 1.391 14.410 1.00 82.56 95 SER A O 1
ATOM 746 N N . LYS A 1 96 ? -15.081 0.244 16.307 1.00 87.25 96 LYS A N 1
ATOM 747 C CA . LYS A 1 96 ? -13.857 0.963 16.675 1.00 87.25 96 LYS A CA 1
ATOM 748 C C . LYS A 1 96 ? -12.665 0.020 16.856 1.00 87.25 96 LYS A C 1
ATOM 750 O O . LYS A 1 96 ? -12.834 -1.108 17.305 1.00 87.25 96 LYS A O 1
ATOM 755 N N . LEU A 1 97 ? -11.464 0.482 16.512 1.00 87.00 97 LEU A N 1
ATOM 756 C CA . LEU A 1 97 ? -10.201 -0.213 16.765 1.00 87.00 97 LEU A CA 1
ATOM 757 C C . LEU A 1 97 ? -9.530 0.411 17.990 1.00 87.00 97 LEU A C 1
ATOM 759 O O . LEU A 1 97 ? -9.256 1.609 17.984 1.00 87.00 97 LEU A O 1
ATOM 763 N N . HIS A 1 98 ? -9.262 -0.390 19.013 1.00 85.31 98 HIS A N 1
ATOM 764 C CA . HIS A 1 98 ? -8.624 0.025 20.259 1.00 85.31 98 HIS A CA 1
ATOM 765 C C . HIS A 1 98 ? -7.176 -0.467 20.323 1.00 85.31 98 HIS A C 1
ATOM 767 O O . HIS A 1 98 ? -6.865 -1.531 19.784 1.00 85.31 98 HIS A O 1
ATOM 773 N N . SER A 1 99 ? -6.299 0.300 20.984 1.00 82.25 99 SER A N 1
ATOM 774 C CA . SER A 1 99 ? -4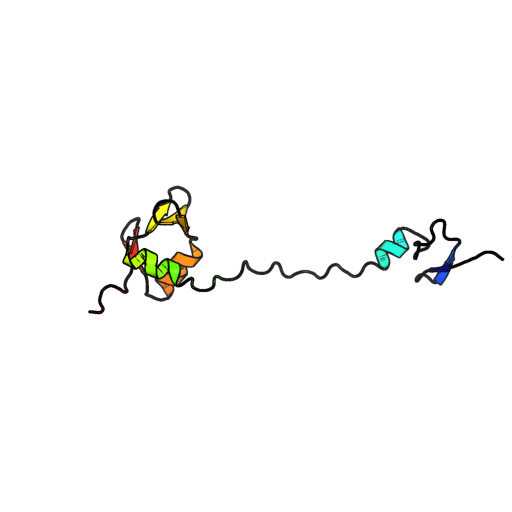.972 -0.187 21.380 1.00 82.25 99 SER A CA 1
ATOM 775 C C . SER A 1 99 ? -5.145 -1.287 22.420 1.00 82.25 99 SER A C 1
ATOM 777 O O . SER A 1 99 ? -5.922 -1.130 23.359 1.00 82.25 99 SER A O 1
ATOM 779 N N . ARG A 1 100 ? -4.407 -2.386 22.267 1.00 79.19 100 ARG A N 1
ATOM 780 C CA . ARG A 1 100 ? -4.270 -3.410 23.311 1.00 79.19 100 ARG A CA 1
ATOM 781 C C . ARG A 1 100 ? -3.037 -3.153 24.191 1.00 79.19 100 ARG A C 1
ATOM 783 O O . ARG A 1 100 ? -2.817 -3.867 25.156 1.00 79.19 100 ARG A O 1
ATOM 790 N N . GLN A 1 101 ? -2.215 -2.149 23.860 1.00 65.19 101 GLN A N 1
ATOM 791 C CA . GLN A 1 101 ? -0.962 -1.868 24.573 1.00 65.19 101 GLN A CA 1
ATOM 792 C C . GLN A 1 101 ? -1.146 -1.057 25.866 1.00 65.19 101 GLN A C 1
ATOM 794 O O . GLN A 1 101 ? -0.191 -0.913 26.620 1.00 65.19 101 GLN A O 1
ATOM 799 N N . THR A 1 102 ? -2.353 -0.576 26.173 1.00 52.72 102 THR A N 1
ATOM 800 C CA . THR A 1 102 ? -2.633 0.266 27.353 1.00 52.72 102 THR A CA 1
ATOM 801 C C . THR A 1 102 ? -2.935 -0.535 28.635 1.00 52.72 102 THR A C 1
ATOM 803 O O . THR A 1 102 ? -3.695 -0.087 29.484 1.00 52.72 102 THR A O 1
ATOM 806 N N . GLU A 1 103 ? -2.333 -1.717 28.785 1.00 45.34 103 GLU A N 1
ATOM 807 C CA . GLU A 1 103 ? -2.278 -2.489 30.043 1.00 45.34 103 GLU A CA 1
ATOM 808 C C . GLU A 1 103 ? -0.821 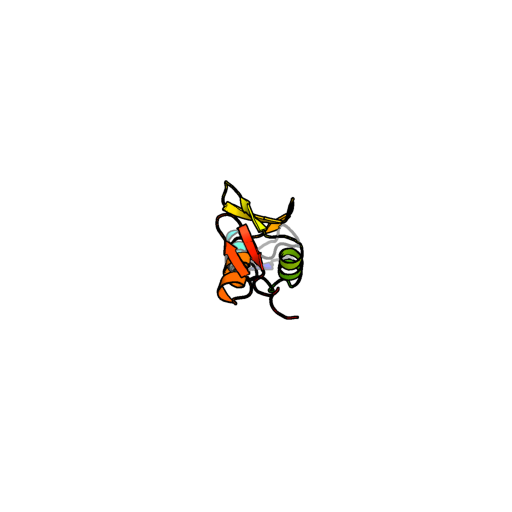-2.852 30.386 1.00 45.34 103 GLU A C 1
ATOM 810 O O . GLU A 1 103 ? -0.491 -3.983 30.732 1.00 45.34 103 GLU A O 1
ATOM 815 N N . ALA A 1 104 ? 0.087 -1.885 30.260 1.00 40.50 104 ALA A N 1
ATOM 816 C CA . ALA A 1 104 ? 1.413 -1.963 30.863 1.00 40.50 104 ALA A CA 1
ATOM 817 C C . ALA A 1 104 ? 1.738 -0.612 31.516 1.00 40.50 104 ALA A C 1
ATOM 819 O O . ALA A 1 104 ? 2.269 0.274 30.856 1.00 40.50 104 ALA A O 1
ATOM 820 N N . THR A 1 105 ? 1.318 -0.518 32.782 1.00 36.38 105 THR A N 1
ATOM 821 C CA . THR A 1 105 ? 1.863 0.260 33.913 1.00 36.38 105 THR A CA 1
ATOM 822 C C . THR A 1 105 ? 2.316 1.699 33.679 1.00 36.38 105 THR A C 1
ATOM 824 O O . THR A 1 105 ? 3.390 1.909 33.076 1.00 36.38 105 THR A O 1
#

Nearest PDB structures (foldseek):
  6znp-assembly1_A  TM=6.088E-01  e=1.881E+00  Bacillus subtilis subsp. subtilis str. 168
  3mcz-assembly1_B  TM=7.338E-01  e=2.970E+00  Burkholderia thailandensis E264
  5e44-assembly1_A-2  TM=6.804E-01  e=2.970E+00  Aliivibrio fischeri
  8tjj-assembly1_A  TM=5.421E-01  e=2.008E+00  uncultured bacterium